Protein AF-A0A8I1JI85-F1 (afdb_monomer)

Sequence (142 aa):
MDASKLKQLLATGPLLIEFQEQADDLEGYAYCGMRAHLIDVALQADDVATIKVSYKAFDEYNKSFEKATYYDENRKPVLTAREAGYYELEDEYYVSSKDDLTAYFSVLSDSVLGLWAEFIASGQENYVSWLEDQLRAARGLE

Structure (mmCIF, N/CA/C/O backbone):
data_AF-A0A8I1JI85-F1
#
_entry.id   AF-A0A8I1JI85-F1
#
loop_
_atom_site.group_PDB
_atom_site.id
_atom_site.type_symbol
_atom_site.label_atom_id
_atom_site.label_alt_id
_atom_site.label_comp_id
_atom_site.label_asym_id
_atom_site.label_entity_id
_atom_site.label_seq_id
_atom_site.pdbx_PDB_ins_code
_atom_site.Cartn_x
_atom_site.Cartn_y
_atom_site.Cartn_z
_atom_site.occupancy
_atom_site.B_iso_or_equiv
_atom_site.auth_seq_id
_atom_site.auth_comp_id
_atom_site.auth_asym_id
_atom_site.auth_atom_id
_atom_site.pdbx_PDB_model_num
ATOM 1 N N . MET A 1 1 ? 11.590 -1.868 10.173 1.00 93.38 1 MET A N 1
ATOM 2 C CA . MET A 1 1 ? 10.454 -2.684 10.664 1.00 93.38 1 MET A CA 1
ATOM 3 C C . MET A 1 1 ? 10.435 -3.952 9.845 1.00 93.38 1 MET A C 1
ATOM 5 O O . MET A 1 1 ? 10.363 -3.833 8.636 1.00 93.38 1 MET A O 1
ATOM 9 N N . ASP A 1 2 ? 10.528 -5.120 10.472 1.00 95.56 2 ASP A N 1
ATOM 10 C CA . ASP A 1 2 ? 10.507 -6.402 9.756 1.00 95.56 2 ASP A CA 1
ATOM 11 C C . ASP A 1 2 ? 9.076 -6.948 9.571 1.00 95.56 2 ASP A C 1
ATOM 13 O O . ASP A 1 2 ? 8.100 -6.380 10.084 1.00 95.56 2 ASP A O 1
ATOM 17 N N . ALA A 1 3 ? 8.944 -8.065 8.848 1.00 95.69 3 ALA A N 1
ATOM 18 C CA . ALA A 1 3 ? 7.650 -8.683 8.551 1.00 95.69 3 ALA A CA 1
ATOM 19 C C . ALA A 1 3 ? 6.930 -9.196 9.810 1.00 95.69 3 ALA A C 1
ATOM 21 O O . ALA A 1 3 ? 5.705 -9.123 9.907 1.00 95.69 3 ALA A O 1
ATOM 22 N N . SER A 1 4 ? 7.676 -9.676 10.810 1.00 95.19 4 SER A N 1
ATOM 23 C CA . SER A 1 4 ? 7.104 -10.152 12.076 1.00 95.19 4 SER A CA 1
ATOM 24 C C . SER A 1 4 ? 6.438 -9.014 12.847 1.00 95.19 4 SER A C 1
ATOM 26 O O . SER A 1 4 ? 5.291 -9.130 13.289 1.00 95.19 4 SER A O 1
ATOM 28 N N . LYS A 1 5 ? 7.121 -7.871 12.956 1.00 93.25 5 LYS A N 1
ATOM 29 C CA . LYS A 1 5 ? 6.584 -6.675 13.602 1.00 93.25 5 LYS A CA 1
ATOM 30 C C . LYS A 1 5 ? 5.403 -6.099 12.825 1.00 93.25 5 LYS A C 1
ATOM 32 O O . LYS A 1 5 ? 4.414 -5.711 13.442 1.00 93.25 5 LYS A O 1
ATOM 37 N N . LEU A 1 6 ? 5.471 -6.084 11.494 1.00 94.69 6 LEU A N 1
ATOM 38 C CA . LEU A 1 6 ? 4.359 -5.637 10.656 1.00 94.69 6 LEU A CA 1
ATOM 39 C C . LEU A 1 6 ? 3.110 -6.509 10.855 1.00 94.69 6 LEU A C 1
ATOM 41 O O . LEU A 1 6 ? 2.016 -5.981 11.048 1.00 94.69 6 LEU A O 1
ATOM 45 N N . LYS A 1 7 ? 3.279 -7.835 10.901 1.00 94.81 7 LYS A N 1
ATOM 46 C CA . LYS A 1 7 ? 2.197 -8.782 11.198 1.00 94.81 7 LYS A CA 1
ATOM 47 C C . LYS A 1 7 ? 1.551 -8.517 12.559 1.00 94.81 7 LYS A C 1
ATOM 49 O O . LYS A 1 7 ? 0.329 -8.543 12.677 1.00 94.81 7 LYS A O 1
ATOM 54 N N . GLN A 1 8 ? 2.360 -8.257 13.588 1.00 90.19 8 GLN A N 1
ATOM 55 C CA . GLN A 1 8 ? 1.850 -7.923 14.922 1.00 90.19 8 GLN A CA 1
ATOM 56 C C . GLN A 1 8 ? 1.042 -6.626 14.914 1.00 90.19 8 GLN A C 1
ATOM 58 O O . GLN A 1 8 ? -0.009 -6.576 15.544 1.00 90.19 8 GLN A O 1
ATOM 63 N N . LEU A 1 9 ? 1.498 -5.601 14.187 1.00 89.12 9 LEU A N 1
ATOM 64 C CA . LEU A 1 9 ? 0.752 -4.351 14.041 1.00 89.12 9 LEU A CA 1
ATOM 65 C C . LEU A 1 9 ? -0.582 -4.576 13.322 1.00 89.12 9 LEU A C 1
ATOM 67 O O . LEU A 1 9 ? -1.604 -4.092 13.798 1.00 89.12 9 LEU A O 1
ATOM 71 N N . LEU A 1 10 ? -0.602 -5.362 12.242 1.00 91.56 10 LEU A N 1
ATOM 72 C CA . LEU A 1 10 ? -1.831 -5.669 11.504 1.00 91.56 10 LEU A CA 1
ATOM 73 C C . LEU A 1 10 ? -2.870 -6.387 12.379 1.00 91.56 10 LEU A C 1
ATOM 75 O O . LEU A 1 10 ? -4.067 -6.146 12.264 1.00 91.56 10 LEU A O 1
ATOM 79 N N . ALA A 1 11 ? -2.421 -7.226 13.316 1.00 86.88 11 ALA A N 1
ATOM 80 C CA . ALA A 1 11 ? -3.310 -7.886 14.269 1.00 86.88 11 ALA A CA 1
ATOM 81 C C . ALA A 1 11 ? -3.984 -6.914 15.262 1.00 86.88 11 ALA A C 1
ATOM 83 O O . ALA A 1 11 ? -4.965 -7.289 15.904 1.00 86.88 11 ALA A O 1
ATOM 84 N N . THR A 1 12 ? -3.479 -5.681 15.405 1.00 83.38 12 THR A N 1
ATOM 85 C CA . THR A 1 12 ? -4.093 -4.652 16.265 1.00 83.38 12 THR A CA 1
ATOM 86 C C . THR A 1 12 ? -5.213 -3.877 15.575 1.00 83.38 12 THR A C 1
ATOM 88 O O . THR A 1 12 ? -6.034 -3.264 16.257 1.00 83.38 12 THR A O 1
ATOM 91 N N . GLY A 1 13 ? -5.285 -3.929 14.242 1.00 83.19 13 GLY A N 1
ATOM 92 C CA . GLY A 1 13 ? -6.314 -3.252 13.468 1.00 83.19 13 GLY A CA 1
ATOM 93 C C . GLY A 1 13 ? -5.914 -3.004 12.012 1.00 83.19 13 GLY A C 1
ATOM 94 O O . GLY A 1 13 ? -4.818 -3.373 11.589 1.00 83.19 13 GLY A O 1
ATOM 95 N N . PRO A 1 14 ? -6.804 -2.366 11.232 1.00 86.69 14 PRO A N 1
ATOM 96 C CA . PRO A 1 14 ? -6.531 -2.019 9.844 1.00 86.69 14 PRO A CA 1
ATOM 97 C C . PRO A 1 14 ? -5.283 -1.144 9.725 1.00 86.69 14 PRO A C 1
ATOM 99 O O . PRO A 1 14 ? -5.167 -0.134 10.419 1.00 86.69 14 PRO A O 1
ATOM 102 N N . LEU A 1 15 ? -4.384 -1.500 8.808 1.00 91.94 15 LEU A N 1
ATOM 103 C CA . LEU A 1 15 ? -3.204 -0.701 8.500 1.00 91.94 15 LEU A CA 1
ATOM 104 C C . LEU A 1 15 ? -3.294 -0.125 7.094 1.00 91.94 15 LEU A C 1
ATOM 106 O O . LEU A 1 1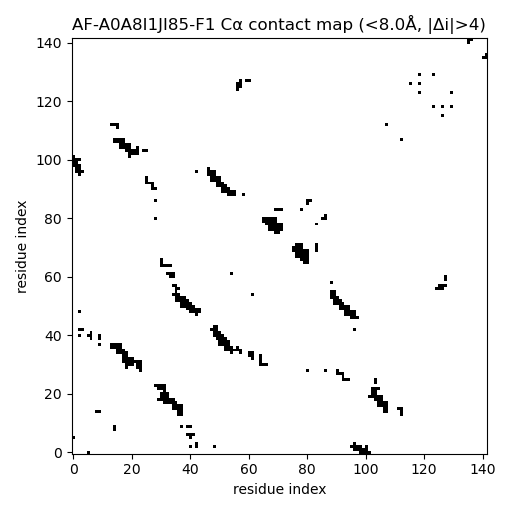5 ? -3.634 -0.816 6.129 1.00 91.94 15 LEU A O 1
ATOM 110 N N . LEU A 1 16 ? -2.960 1.156 7.003 1.00 94.75 16 LEU A N 1
ATOM 111 C CA . LEU A 1 16 ? -2.764 1.868 5.754 1.00 94.75 16 LEU A CA 1
ATOM 112 C C . LEU A 1 16 ? -1.271 2.112 5.589 1.00 94.75 16 LEU A C 1
ATOM 114 O O . LEU A 1 16 ? -0.603 2.541 6.535 1.00 94.75 16 LEU A O 1
ATOM 118 N N . ILE A 1 17 ? -0.764 1.846 4.393 1.00 96.69 17 ILE A N 1
ATOM 119 C CA . ILE A 1 17 ? 0.641 2.038 4.057 1.00 96.69 17 ILE A CA 1
ATOM 120 C C . ILE A 1 17 ? 0.793 3.000 2.881 1.00 96.69 17 ILE A C 1
ATOM 122 O O . ILE A 1 17 ? -0.083 3.087 2.019 1.00 96.69 17 ILE A O 1
ATOM 126 N N . GLU A 1 18 ? 1.919 3.705 2.850 1.00 97.31 18 GLU A N 1
ATOM 127 C CA . GLU A 1 18 ? 2.372 4.496 1.708 1.00 97.31 18 GLU A CA 1
ATOM 128 C C . GLU A 1 18 ? 3.724 3.970 1.230 1.00 97.31 18 GLU A C 1
ATOM 130 O O . GLU A 1 18 ? 4.687 3.892 2.001 1.00 97.31 18 GLU A O 1
ATOM 135 N N . PHE A 1 19 ? 3.785 3.602 -0.045 1.00 97.69 19 PHE A N 1
ATOM 136 C CA . PHE A 1 19 ? 4.982 3.084 -0.690 1.00 97.69 19 PHE A CA 1
ATOM 137 C C . PHE A 1 19 ? 6.063 4.164 -0.769 1.00 97.69 19 PHE A C 1
ATOM 139 O O . PHE A 1 19 ? 5.790 5.319 -1.094 1.00 97.69 19 PHE A O 1
ATOM 146 N N . GLN A 1 20 ? 7.290 3.786 -0.433 1.00 97.06 20 GLN A N 1
ATOM 147 C CA . GLN A 1 20 ? 8.457 4.663 -0.373 1.00 97.06 20 GLN A CA 1
ATOM 148 C C . GLN A 1 20 ? 9.311 4.522 -1.640 1.00 97.06 20 GLN A C 1
ATOM 150 O O . GLN A 1 20 ? 8.927 3.851 -2.597 1.00 97.06 20 GLN A O 1
ATOM 155 N N . GLU A 1 21 ? 10.466 5.188 -1.659 1.00 94.38 21 GLU A N 1
ATOM 156 C CA . GLU A 1 21 ? 11.325 5.281 -2.842 1.00 94.38 21 GLU A CA 1
ATOM 157 C C . GLU A 1 21 ? 11.761 3.923 -3.398 1.00 94.38 21 GLU A C 1
ATOM 159 O O . GLU A 1 21 ? 11.819 3.808 -4.614 1.00 94.38 21 GLU A O 1
ATOM 164 N N . GLN A 1 22 ? 12.004 2.914 -2.550 1.00 94.62 22 GLN A N 1
ATOM 165 C CA . GLN A 1 22 ? 12.446 1.577 -2.985 1.00 94.62 22 GLN A CA 1
ATOM 166 C C . GLN A 1 22 ? 11.286 0.622 -3.299 1.00 94.62 22 GLN A C 1
ATOM 168 O O . GLN A 1 22 ? 11.490 -0.578 -3.438 1.00 94.62 22 GLN A O 1
ATOM 173 N N . ALA A 1 23 ? 10.042 1.102 -3.361 1.00 93.19 23 ALA A N 1
ATOM 174 C CA . ALA A 1 23 ? 8.892 0.235 -3.625 1.00 93.19 23 ALA A CA 1
ATOM 175 C C . ALA A 1 23 ? 8.957 -0.476 -4.988 1.00 93.19 23 ALA A C 1
ATOM 177 O O . ALA A 1 23 ? 8.357 -1.534 -5.146 1.00 93.19 23 ALA A O 1
ATOM 178 N N . ASP A 1 24 ? 9.693 0.078 -5.951 1.00 88.44 24 ASP A N 1
ATOM 179 C CA . ASP A 1 24 ? 9.937 -0.536 -7.255 1.00 88.44 24 ASP A CA 1
ATOM 180 C C . ASP A 1 24 ? 10.846 -1.776 -7.192 1.00 88.44 24 ASP A C 1
ATOM 182 O O . ASP A 1 24 ? 10.767 -2.622 -8.083 1.00 88.44 24 ASP A O 1
ATOM 186 N N . ASP A 1 25 ? 11.624 -1.944 -6.118 1.00 91.25 25 ASP A N 1
ATOM 187 C CA . ASP A 1 25 ? 12.425 -3.151 -5.871 1.00 91.25 25 ASP A CA 1
ATOM 188 C C . ASP A 1 25 ? 11.569 -4.356 -5.435 1.00 91.25 25 ASP A C 1
ATOM 190 O O . ASP A 1 25 ? 12.057 -5.484 -5.421 1.00 91.25 25 ASP A O 1
ATOM 194 N N . LEU A 1 26 ? 10.288 -4.152 -5.094 1.00 89.81 26 LEU A N 1
ATOM 195 C CA . LEU A 1 26 ? 9.371 -5.229 -4.697 1.00 89.81 26 LEU A CA 1
ATOM 196 C C . LEU A 1 26 ? 8.855 -6.075 -5.879 1.00 89.81 26 LEU A C 1
ATOM 198 O O . LEU A 1 26 ? 8.010 -6.944 -5.676 1.00 89.81 26 LEU A O 1
ATOM 202 N N . GLU A 1 27 ? 9.340 -5.823 -7.101 1.00 86.81 27 GLU A N 1
ATOM 203 C CA . GLU A 1 27 ? 8.972 -6.543 -8.331 1.00 86.81 27 GLU A CA 1
ATOM 204 C C . GLU A 1 27 ? 7.448 -6.629 -8.588 1.00 86.81 27 GLU A C 1
ATOM 206 O O . GLU A 1 27 ? 6.957 -7.616 -9.135 1.00 86.81 27 GLU A O 1
ATOM 211 N N . GLY A 1 28 ? 6.681 -5.587 -8.241 1.00 88.06 28 GLY A N 1
ATOM 212 C CA . GLY A 1 28 ? 5.235 -5.529 -8.506 1.00 88.06 28 GLY A CA 1
ATOM 213 C C . GLY A 1 28 ? 4.731 -4.152 -8.940 1.00 88.06 28 GLY A C 1
ATOM 214 O O . GLY A 1 28 ? 5.479 -3.346 -9.495 1.00 88.06 28 GLY A O 1
ATOM 215 N N . TYR A 1 29 ? 3.435 -3.890 -8.746 1.00 91.94 29 TYR A N 1
ATOM 216 C CA . TYR A 1 29 ? 2.780 -2.684 -9.277 1.00 91.94 29 TYR A CA 1
ATOM 217 C C . TYR A 1 29 ? 3.118 -1.395 -8.507 1.00 91.94 29 TYR A C 1
ATOM 219 O O . TYR A 1 29 ? 3.014 -0.295 -9.055 1.00 91.94 29 TYR A O 1
ATOM 227 N N . ALA A 1 30 ? 3.500 -1.509 -7.236 1.00 94.56 30 ALA A N 1
ATOM 228 C CA . ALA A 1 30 ? 3.689 -0.363 -6.363 1.00 94.56 30 ALA A CA 1
ATOM 229 C C . ALA A 1 30 ? 4.760 0.627 -6.852 1.00 94.56 30 ALA A C 1
ATOM 231 O O . ALA A 1 30 ? 5.897 0.269 -7.150 1.00 94.56 30 ALA A O 1
ATOM 232 N N . TYR A 1 31 ? 4.415 1.916 -6.818 1.00 95.56 31 TYR A N 1
ATOM 233 C CA . TYR A 1 31 ? 5.350 3.022 -7.010 1.00 95.56 31 TYR A CA 1
ATOM 234 C C . TYR A 1 31 ? 5.357 3.952 -5.793 1.00 95.56 31 TYR A C 1
ATOM 236 O O . TYR A 1 31 ? 4.360 4.077 -5.081 1.00 95.56 31 TYR A O 1
ATOM 244 N N . CYS A 1 32 ? 6.481 4.643 -5.576 1.00 96.38 32 CYS A N 1
ATOM 245 C CA . CYS A 1 32 ? 6.630 5.638 -4.512 1.00 96.38 32 CYS A CA 1
ATOM 246 C C . CYS A 1 32 ? 5.457 6.636 -4.487 1.00 96.38 32 CYS A C 1
ATOM 248 O O . CYS A 1 32 ? 5.113 7.231 -5.510 1.00 96.38 32 CYS A O 1
ATOM 250 N N . GLY A 1 33 ? 4.875 6.838 -3.304 1.00 96.62 33 GLY A N 1
ATOM 251 C CA . GLY A 1 33 ? 3.717 7.699 -3.062 1.00 96.62 33 GLY A CA 1
ATOM 252 C C . GLY A 1 33 ? 2.360 7.007 -3.212 1.00 96.62 33 GLY A C 1
ATOM 253 O O . GLY A 1 33 ? 1.361 7.542 -2.733 1.00 96.62 33 GLY A O 1
ATOM 254 N N . MET A 1 34 ? 2.298 5.808 -3.806 1.00 97.12 34 MET A N 1
ATOM 255 C CA . MET A 1 34 ? 1.060 5.029 -3.830 1.00 97.12 34 MET A CA 1
ATOM 256 C C . MET A 1 34 ? 0.652 4.590 -2.427 1.00 97.12 34 MET A C 1
ATOM 258 O O . MET A 1 34 ? 1.485 4.383 -1.542 1.00 97.12 34 MET A O 1
ATOM 262 N N . ARG A 1 35 ? -0.651 4.393 -2.236 1.00 97.06 35 ARG A N 1
ATOM 263 C CA . ARG A 1 35 ? -1.240 3.961 -0.968 1.00 97.06 35 ARG A CA 1
ATOM 264 C C . ARG A 1 35 ? -2.022 2.678 -1.122 1.00 97.06 35 ARG A C 1
ATOM 266 O O . ARG A 1 35 ? -2.680 2.456 -2.138 1.00 97.06 35 ARG A O 1
ATOM 273 N N . ALA A 1 36 ? -1.980 1.856 -0.086 1.00 97.00 36 ALA A N 1
ATOM 274 C CA . ALA A 1 36 ? -2.736 0.620 -0.036 1.00 97.00 36 ALA A CA 1
ATOM 275 C C . ALA A 1 36 ? -3.146 0.275 1.392 1.00 97.00 36 ALA A C 1
ATOM 277 O O . ALA A 1 36 ? -2.564 0.746 2.373 1.00 97.00 36 ALA A O 1
ATOM 278 N N . HIS A 1 37 ? -4.140 -0.598 1.498 1.00 95.12 37 HIS A N 1
ATOM 279 C CA . HIS A 1 37 ? -4.385 -1.333 2.727 1.00 95.12 37 HIS A CA 1
ATOM 280 C C . HIS A 1 37 ? -3.492 -2.548 2.781 1.00 95.12 37 HIS A C 1
ATOM 282 O O . HIS A 1 37 ? -3.398 -3.291 1.807 1.00 95.12 37 HIS A O 1
ATOM 288 N N . LEU A 1 38 ? -2.916 -2.790 3.947 1.00 96.38 38 LEU A N 1
ATOM 289 C CA . LEU A 1 38 ? -2.314 -4.076 4.228 1.00 96.38 38 LEU A CA 1
ATOM 290 C C . LEU A 1 38 ? -3.427 -5.080 4.566 1.00 96.38 38 LEU A C 1
ATOM 292 O O . LEU A 1 38 ? -4.195 -4.853 5.502 1.00 96.38 38 LEU A O 1
ATOM 296 N N . ILE A 1 39 ? -3.527 -6.159 3.788 1.00 96.75 39 ILE A N 1
ATOM 297 C CA . ILE A 1 39 ? -4.543 -7.210 3.948 1.00 96.75 39 ILE A CA 1
ATOM 298 C C . ILE A 1 39 ? -4.011 -8.344 4.820 1.00 96.75 39 ILE A C 1
ATOM 300 O O . ILE A 1 39 ? -4.701 -8.788 5.735 1.00 96.75 39 ILE A O 1
ATOM 304 N N . ASP A 1 40 ? -2.805 -8.829 4.522 1.00 97.94 40 ASP A N 1
ATOM 305 C CA . ASP A 1 40 ? -2.203 -9.967 5.214 1.00 97.94 40 ASP A CA 1
ATOM 306 C C . ASP A 1 40 ? -0.675 -9.869 5.242 1.00 97.94 40 ASP A C 1
ATOM 308 O O . ASP A 1 40 ? -0.050 -9.274 4.362 1.00 97.94 40 ASP A O 1
ATOM 312 N N . VAL A 1 41 ? -0.091 -10.488 6.268 1.00 97.56 41 VAL A N 1
ATOM 313 C CA . VAL A 1 41 ? 1.343 -10.756 6.362 1.00 97.56 41 VAL A CA 1
ATOM 314 C C . VAL A 1 41 ? 1.539 -12.203 6.803 1.00 97.56 41 VAL A C 1
ATOM 316 O O . VAL A 1 41 ? 1.321 -12.563 7.973 1.00 97.56 41 VAL A O 1
ATOM 319 N N . ALA A 1 42 ? 2.004 -13.050 5.889 1.00 97.69 42 ALA A N 1
ATOM 320 C CA . ALA A 1 42 ? 2.311 -14.442 6.184 1.00 97.69 42 ALA A CA 1
ATOM 321 C C . ALA A 1 42 ? 3.825 -14.642 6.295 1.00 97.69 42 ALA A C 1
ATOM 323 O O . ALA A 1 42 ? 4.587 -14.288 5.405 1.00 97.69 42 ALA A O 1
ATOM 324 N N . LEU A 1 43 ? 4.260 -15.228 7.413 1.00 97.19 43 LEU A N 1
ATOM 325 C CA . LEU A 1 43 ? 5.639 -15.681 7.583 1.00 97.19 43 LEU A CA 1
ATOM 326 C C . LEU A 1 43 ? 5.706 -17.118 7.076 1.00 97.19 43 LEU A C 1
ATOM 328 O O . LEU A 1 43 ? 4.910 -17.954 7.513 1.00 97.19 43 LEU A O 1
ATOM 332 N N . GLN A 1 44 ? 6.627 -17.387 6.163 1.00 94.94 44 GLN A N 1
ATOM 333 C CA . GLN A 1 44 ? 6.834 -18.698 5.562 1.00 94.94 44 GLN A CA 1
ATOM 334 C C . GLN A 1 44 ? 8.128 -19.332 6.093 1.00 94.94 44 GLN A C 1
ATOM 336 O O . GLN A 1 44 ? 8.823 -18.766 6.940 1.00 94.94 44 GLN A O 1
ATOM 341 N N . ALA A 1 45 ? 8.426 -20.552 5.641 1.00 90.38 45 ALA A N 1
ATOM 342 C CA . ALA A 1 45 ? 9.720 -21.174 5.907 1.00 90.38 45 ALA A CA 1
ATOM 343 C C . ALA A 1 45 ? 10.855 -20.414 5.188 1.00 90.38 45 ALA A C 1
ATOM 345 O O . ALA A 1 45 ? 10.603 -19.575 4.325 1.00 90.38 45 ALA A O 1
ATOM 346 N N . ASP A 1 46 ? 12.101 -20.721 5.552 1.00 92.44 46 ASP A N 1
ATOM 347 C CA . ASP A 1 46 ? 13.306 -20.242 4.856 1.00 92.44 46 ASP A CA 1
ATOM 348 C C . ASP A 1 46 ? 13.462 -18.712 4.795 1.00 92.44 46 ASP A C 1
ATOM 350 O O . ASP A 1 46 ? 13.937 -18.156 3.811 1.00 92.44 46 ASP A O 1
ATOM 354 N N . ASP A 1 47 ? 13.089 -18.028 5.880 1.00 93.81 47 ASP A N 1
ATOM 355 C CA . ASP A 1 47 ? 13.188 -16.573 6.027 1.00 93.81 47 ASP A CA 1
ATOM 356 C C . ASP A 1 47 ? 12.376 -15.767 4.993 1.00 93.81 47 ASP A C 1
ATOM 358 O O . ASP A 1 47 ? 12.646 -14.582 4.825 1.00 93.81 47 ASP A O 1
ATOM 362 N N . VAL A 1 48 ? 11.348 -16.338 4.358 1.00 95.94 48 VAL A N 1
ATOM 363 C CA . VAL A 1 48 ? 10.456 -15.625 3.421 1.00 95.94 48 VAL A CA 1
ATOM 364 C C . VAL A 1 48 ? 9.201 -15.107 4.130 1.00 95.94 48 VAL A C 1
ATOM 366 O O . VAL A 1 48 ? 8.650 -15.759 5.020 1.00 95.94 48 VAL A O 1
ATOM 369 N N . ALA A 1 49 ? 8.714 -13.936 3.727 1.00 97.19 49 ALA A N 1
ATOM 370 C CA . ALA A 1 49 ? 7.401 -13.425 4.097 1.00 97.19 49 ALA A CA 1
ATOM 371 C C . ALA A 1 49 ? 6.625 -12.958 2.860 1.00 97.19 49 ALA A C 1
ATOM 373 O O . ALA A 1 49 ? 7.216 -12.417 1.926 1.00 97.19 49 ALA A O 1
ATOM 374 N N . THR A 1 50 ? 5.304 -13.138 2.878 1.00 97.38 50 THR A N 1
ATOM 375 C CA . THR A 1 50 ? 4.398 -12.535 1.895 1.00 97.38 50 THR A CA 1
ATOM 376 C C . THR A 1 50 ? 3.602 -11.400 2.511 1.00 97.38 50 THR A C 1
ATOM 378 O O . THR A 1 50 ? 3.127 -11.496 3.646 1.00 97.38 50 THR A O 1
ATOM 381 N N . ILE A 1 51 ? 3.474 -10.314 1.756 1.00 97.56 51 ILE A N 1
ATOM 382 C CA . ILE A 1 51 ? 2.774 -9.091 2.139 1.00 97.56 51 ILE A CA 1
ATOM 383 C C . ILE A 1 51 ? 1.697 -8.852 1.094 1.00 97.56 51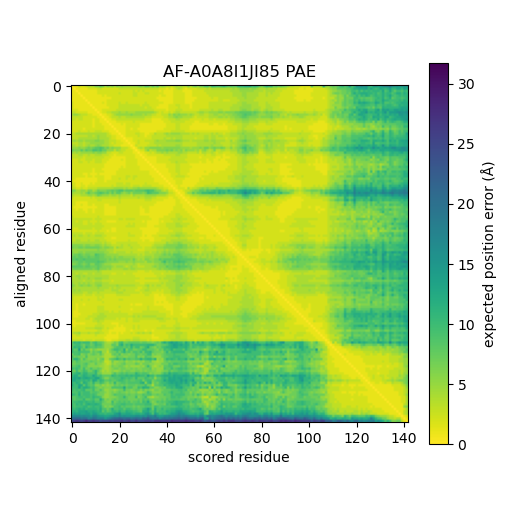 ILE A C 1
ATOM 385 O O . ILE A 1 51 ? 2.004 -8.503 -0.044 1.00 97.56 51 ILE A O 1
ATOM 389 N N . LYS A 1 52 ? 0.436 -9.027 1.482 1.00 98.06 52 LYS A N 1
ATOM 390 C CA . LYS A 1 52 ? -0.696 -8.828 0.582 1.00 98.06 52 LYS A CA 1
ATOM 391 C C . LYS A 1 52 ? -1.328 -7.463 0.810 1.00 98.06 52 LYS A C 1
ATOM 393 O O . LYS A 1 52 ? -1.627 -7.110 1.954 1.00 98.06 52 LYS A O 1
ATOM 398 N N . VAL A 1 53 ? -1.577 -6.717 -0.262 1.00 98.06 53 VAL A N 1
ATOM 399 C CA . VAL A 1 53 ? -2.127 -5.355 -0.200 1.00 98.06 53 VAL A CA 1
ATOM 400 C C . VAL A 1 53 ? -3.365 -5.177 -1.080 1.00 98.06 53 VAL A C 1
ATOM 402 O O . VAL A 1 53 ? -3.559 -5.917 -2.039 1.00 98.06 53 VAL A O 1
ATOM 405 N N . SER A 1 54 ? -4.207 -4.185 -0.762 1.00 97.06 54 SER A N 1
ATOM 406 C CA . SER A 1 54 ? -5.338 -3.753 -1.599 1.00 97.06 54 SER A CA 1
ATOM 407 C C . SER A 1 54 ? -5.243 -2.272 -1.941 1.00 97.06 54 SER A C 1
ATOM 409 O O . SER A 1 54 ? -5.190 -1.419 -1.050 1.00 97.06 54 SER A O 1
ATOM 411 N N . TYR A 1 55 ? -5.336 -1.959 -3.229 1.00 96.94 55 TYR A N 1
ATOM 412 C CA . TYR A 1 55 ? -5.396 -0.595 -3.753 1.00 96.94 55 TYR A CA 1
ATOM 413 C C . TYR A 1 55 ? -6.812 -0.045 -3.853 1.00 96.94 55 TYR A C 1
ATOM 415 O O . TYR A 1 55 ? -6.975 1.130 -4.156 1.00 96.94 55 TYR A O 1
ATOM 423 N N . LYS A 1 56 ? -7.846 -0.857 -3.601 1.00 95.19 56 LYS A N 1
ATOM 424 C CA . LYS A 1 56 ? -9.240 -0.529 -3.938 1.00 95.19 56 LYS A CA 1
ATOM 425 C C . LYS A 1 56 ? -9.711 0.833 -3.418 1.00 95.19 56 LYS A C 1
ATOM 427 O O . LYS A 1 56 ? -10.339 1.579 -4.159 1.00 95.19 56 LYS A O 1
ATOM 432 N N . ALA A 1 57 ? -9.392 1.172 -2.170 1.00 91.00 57 ALA A N 1
ATOM 433 C CA . ALA A 1 57 ? -9.779 2.452 -1.571 1.00 91.00 57 ALA A CA 1
ATOM 434 C C . ALA A 1 57 ? -9.030 3.661 -2.161 1.00 91.00 57 ALA A C 1
ATOM 436 O O . ALA A 1 57 ? -9.515 4.789 -2.092 1.00 91.00 57 ALA A O 1
ATOM 437 N N . PHE A 1 58 ? -7.855 3.417 -2.742 1.00 94.69 58 PHE A N 1
ATOM 438 C CA . PHE A 1 58 ? -6.926 4.421 -3.248 1.00 94.69 58 PHE A CA 1
ATOM 439 C C . PHE A 1 58 ? -6.750 4.348 -4.767 1.00 94.69 58 PHE A C 1
ATOM 441 O O . PHE A 1 58 ? -5.840 4.988 -5.275 1.00 94.69 58 PHE A O 1
ATOM 448 N N . ASP A 1 59 ? -7.589 3.608 -5.501 1.00 95.19 59 ASP A N 1
ATOM 449 C CA . ASP A 1 59 ? -7.388 3.379 -6.940 1.00 95.19 59 ASP A CA 1
ATOM 450 C C . ASP A 1 59 ? -7.290 4.706 -7.707 1.00 95.19 59 ASP A C 1
ATOM 452 O O . ASP A 1 59 ? -6.290 4.977 -8.367 1.00 95.19 59 ASP A O 1
ATOM 456 N N . GLU A 1 60 ? -8.264 5.600 -7.515 1.00 94.06 60 GLU A N 1
ATOM 457 C CA . GLU A 1 60 ? -8.247 6.933 -8.134 1.00 94.06 60 GLU A CA 1
ATOM 458 C C . GLU A 1 60 ? -7.053 7.787 -7.689 1.00 94.06 60 GLU A C 1
ATOM 460 O O . GLU A 1 60 ? -6.454 8.481 -8.507 1.00 94.06 60 GLU A O 1
ATOM 465 N N . TYR A 1 61 ? -6.676 7.716 -6.409 1.00 94.81 61 TYR A N 1
ATOM 466 C CA . TYR A 1 61 ? -5.517 8.440 -5.881 1.00 94.81 61 TYR A CA 1
ATOM 467 C C . TYR A 1 61 ? -4.205 7.939 -6.504 1.00 94.81 61 TYR A C 1
ATOM 469 O O . TYR A 1 61 ? -3.335 8.731 -6.856 1.00 94.81 61 TYR A O 1
ATOM 477 N N . ASN A 1 62 ? -4.071 6.626 -6.679 1.00 96.56 62 ASN A N 1
ATOM 478 C CA . ASN A 1 62 ? -2.847 5.989 -7.148 1.00 96.56 62 ASN A CA 1
ATOM 479 C C . ASN A 1 62 ? -2.589 6.217 -8.642 1.00 96.56 62 ASN A C 1
ATOM 481 O O . ASN A 1 62 ? -1.430 6.181 -9.053 1.00 96.56 62 ASN A O 1
ATOM 485 N N . LYS A 1 63 ? -3.618 6.518 -9.448 1.00 95.38 63 LYS A N 1
ATOM 486 C CA . LYS A 1 63 ? -3.466 6.773 -10.894 1.00 95.38 63 LYS A CA 1
ATOM 487 C C . LYS A 1 63 ? -2.427 7.847 -11.213 1.00 95.38 63 LYS A C 1
ATOM 489 O O . LYS A 1 63 ? -1.705 7.716 -12.194 1.00 95.38 63 LYS A O 1
ATOM 494 N N . SER A 1 64 ? -2.304 8.892 -10.389 1.00 95.81 64 SER A N 1
ATOM 495 C CA . SER A 1 64 ? -1.318 9.961 -10.626 1.00 95.81 64 SER A CA 1
ATOM 496 C C . SER A 1 64 ? 0.137 9.540 -10.398 1.00 95.81 64 SER A C 1
ATOM 498 O O . SER A 1 64 ? 1.041 10.291 -10.755 1.00 95.81 64 SER A O 1
ATOM 500 N N . PHE A 1 65 ? 0.367 8.375 -9.788 1.00 96.38 65 PHE A N 1
ATOM 501 C CA . PHE A 1 65 ? 1.694 7.819 -9.516 1.00 96.38 65 PHE A CA 1
ATOM 502 C C . PHE A 1 65 ? 2.082 6.708 -10.501 1.00 96.38 65 PHE A C 1
ATOM 504 O O . PHE A 1 65 ? 3.213 6.224 -10.456 1.00 96.38 65 PHE A O 1
ATOM 511 N N . GLU A 1 66 ? 1.163 6.287 -11.379 1.00 94.94 66 GLU A N 1
ATOM 512 C CA . GLU A 1 66 ? 1.432 5.263 -12.387 1.00 94.94 66 GLU A CA 1
ATOM 513 C C . GLU A 1 66 ? 2.576 5.699 -13.318 1.00 94.94 66 GLU A C 1
ATOM 515 O O . GLU A 1 66 ? 2.630 6.837 -13.794 1.00 94.94 66 GLU A O 1
ATOM 520 N N . LYS A 1 67 ? 3.501 4.774 -13.597 1.00 93.88 67 LYS A N 1
ATOM 521 C CA . LYS A 1 67 ? 4.606 4.984 -14.538 1.00 93.88 67 LYS A CA 1
ATOM 522 C C . LYS A 1 67 ? 4.387 4.176 -15.814 1.00 93.88 67 LYS A C 1
ATOM 524 O O . LYS A 1 67 ? 3.924 3.038 -15.778 1.00 93.88 67 LYS A O 1
ATOM 529 N N . ALA A 1 68 ? 4.780 4.761 -16.942 1.00 94.25 68 ALA A N 1
ATOM 530 C CA . ALA A 1 68 ? 4.782 4.095 -18.237 1.00 94.25 68 ALA A CA 1
ATOM 531 C C . ALA A 1 68 ? 6.020 3.192 -18.374 1.00 94.25 68 ALA A C 1
ATOM 533 O O . ALA A 1 68 ? 7.094 3.641 -18.774 1.00 94.25 68 ALA A O 1
ATOM 534 N N . THR A 1 69 ? 5.884 1.927 -17.985 1.00 92.62 69 THR A N 1
ATOM 535 C CA . THR A 1 69 ? 6.968 0.926 -17.989 1.00 92.62 69 THR A CA 1
ATOM 536 C C . THR A 1 69 ? 6.669 -0.266 -18.900 1.00 92.62 69 THR A C 1
ATOM 538 O O . THR A 1 69 ? 7.579 -1.028 -19.226 1.00 92.62 69 THR A O 1
ATOM 541 N N . TYR A 1 70 ? 5.428 -0.396 -19.377 1.00 92.25 70 TYR A N 1
ATOM 542 C CA . TYR A 1 70 ? 4.985 -1.474 -20.254 1.00 92.25 70 TYR A CA 1
ATOM 543 C C . TYR A 1 70 ? 5.106 -1.089 -21.728 1.00 92.25 70 TYR A C 1
ATOM 545 O O . TYR A 1 70 ? 4.982 0.076 -22.118 1.00 92.25 70 TYR A O 1
ATOM 553 N N . TYR A 1 71 ? 5.368 -2.099 -22.554 1.00 95.31 71 TYR A N 1
ATOM 554 C CA . TYR A 1 71 ? 5.703 -1.928 -23.961 1.00 95.31 71 TYR A CA 1
ATOM 555 C C . TYR A 1 71 ? 4.463 -1.936 -24.861 1.00 95.31 71 TYR A C 1
ATOM 557 O O . TYR A 1 71 ? 3.621 -2.822 -24.747 1.00 95.31 71 TYR A O 1
ATOM 565 N N . ASP A 1 72 ? 4.392 -0.989 -25.797 1.00 95.06 72 ASP A N 1
ATOM 566 C CA . ASP A 1 72 ? 3.422 -1.015 -26.896 1.00 95.06 72 ASP A CA 1
ATOM 567 C C . ASP A 1 72 ? 3.791 -2.057 -27.975 1.00 95.06 72 ASP A C 1
ATOM 569 O O . ASP A 1 72 ? 4.830 -2.725 -27.921 1.00 95.06 72 ASP A O 1
ATOM 573 N N . GLU A 1 73 ? 2.966 -2.157 -29.019 1.00 94.75 73 GLU A N 1
ATOM 574 C CA . GLU A 1 73 ? 3.203 -3.040 -30.174 1.00 94.75 73 GLU A CA 1
ATOM 575 C C . GLU A 1 73 ? 4.541 -2.762 -30.893 1.00 94.75 73 GLU A C 1
ATOM 577 O O . GLU A 1 73 ? 5.103 -3.645 -31.544 1.00 94.75 73 GLU A O 1
ATOM 582 N N . ASN A 1 74 ? 5.092 -1.551 -30.743 1.00 95.75 74 ASN A N 1
ATOM 583 C CA . ASN A 1 74 ? 6.370 -1.128 -31.316 1.00 95.75 74 ASN A CA 1
ATOM 584 C C . ASN A 1 74 ? 7.557 -1.327 -30.361 1.00 95.75 74 ASN A C 1
ATOM 586 O O . ASN A 1 74 ? 8.664 -0.871 -30.666 1.00 95.75 74 ASN A O 1
ATOM 590 N N . ARG A 1 75 ? 7.355 -1.996 -29.218 1.00 93.56 75 ARG A N 1
ATOM 591 C CA . ARG A 1 75 ? 8.355 -2.186 -28.155 1.00 93.56 75 ARG A CA 1
ATOM 592 C C . ARG A 1 75 ? 8.871 -0.875 -27.560 1.00 93.56 75 ARG A C 1
ATOM 594 O O . ARG A 1 75 ? 10.042 -0.779 -27.187 1.00 93.56 75 ARG A O 1
ATOM 601 N N . LYS A 1 76 ? 8.007 0.127 -27.421 1.00 95.50 76 LYS A N 1
ATOM 602 C CA . LYS A 1 76 ? 8.298 1.354 -26.671 1.00 95.50 76 LYS A CA 1
ATOM 603 C C . LYS A 1 76 ? 7.629 1.297 -25.294 1.00 95.50 76 LYS A C 1
ATOM 605 O O . LYS A 1 76 ? 6.438 1.007 -25.253 1.00 95.50 76 LYS A O 1
ATOM 610 N N . PRO A 1 77 ? 8.345 1.579 -24.189 1.00 94.81 77 PRO A N 1
ATOM 611 C CA . PRO A 1 77 ? 7.771 1.582 -22.845 1.00 94.81 77 PRO A CA 1
ATOM 612 C C . PRO A 1 77 ? 6.939 2.856 -22.643 1.00 94.81 77 PRO A C 1
ATOM 614 O O . PRO A 1 77 ? 7.444 3.875 -22.180 1.00 94.81 77 PRO A O 1
ATOM 617 N N . VAL A 1 78 ? 5.693 2.834 -23.111 1.00 95.88 78 VAL A N 1
ATOM 618 C CA . VAL A 1 78 ? 4.791 4.001 -23.118 1.00 95.88 78 VAL A CA 1
ATOM 619 C C . VAL A 1 78 ? 3.452 3.724 -22.447 1.00 95.88 78 VAL A C 1
ATOM 621 O O . VAL A 1 78 ? 2.663 4.650 -22.318 1.00 95.88 78 VAL A O 1
ATOM 624 N N . LEU A 1 79 ? 3.209 2.484 -22.020 1.00 95.62 79 LEU A N 1
ATOM 625 C CA . LEU A 1 79 ? 1.960 2.071 -21.395 1.00 95.62 79 LEU A CA 1
ATOM 626 C C . LEU A 1 79 ? 2.131 1.944 -19.880 1.00 95.62 79 LEU A C 1
ATOM 628 O O . LEU A 1 79 ? 3.164 1.460 -19.403 1.00 95.62 79 LEU A O 1
ATOM 632 N N . THR A 1 80 ? 1.112 2.333 -19.117 1.00 95.44 80 THR A N 1
ATOM 633 C CA . THR A 1 80 ? 1.003 1.948 -17.701 1.00 95.44 80 THR A CA 1
ATOM 634 C C . THR A 1 80 ? 0.566 0.486 -17.566 1.00 95.44 80 THR A C 1
ATOM 636 O O . THR A 1 80 ? 0.105 -0.134 -18.529 1.00 95.44 80 THR A O 1
ATOM 639 N N . ALA A 1 81 ? 0.669 -0.085 -16.359 1.00 94.00 81 ALA A N 1
ATOM 640 C CA . ALA A 1 81 ? 0.169 -1.439 -16.086 1.00 94.00 81 ALA A CA 1
ATOM 641 C C . ALA A 1 81 ? -1.317 -1.591 -16.455 1.00 94.00 81 ALA A C 1
ATOM 643 O O . ALA A 1 81 ? -1.735 -2.630 -16.967 1.00 94.00 81 ALA A O 1
ATOM 644 N N . ARG A 1 82 ? -2.110 -0.533 -16.242 1.00 94.56 82 ARG A N 1
ATOM 645 C CA . ARG A 1 82 ? -3.543 -0.509 -16.544 1.00 94.56 82 ARG A CA 1
ATOM 646 C C . ARG A 1 82 ? -3.811 -0.517 -18.039 1.00 94.56 82 ARG A C 1
ATOM 648 O O . ARG A 1 82 ? -4.632 -1.303 -18.502 1.00 94.56 82 ARG A O 1
ATOM 655 N N . GLU A 1 83 ? -3.100 0.315 -18.790 1.00 96.00 83 GLU A N 1
ATOM 656 C CA . GLU A 1 83 ? -3.212 0.370 -20.252 1.00 96.00 83 GLU A CA 1
ATOM 657 C C . GLU A 1 83 ? -2.755 -0.936 -20.910 1.00 96.00 83 GLU A C 1
ATOM 659 O O . GLU A 1 83 ? -3.318 -1.353 -21.920 1.00 96.00 83 GLU A O 1
ATOM 664 N N . ALA A 1 84 ? -1.774 -1.611 -20.309 1.00 94.44 84 ALA A N 1
ATOM 665 C CA . ALA A 1 84 ? -1.277 -2.902 -20.765 1.00 94.44 84 ALA A CA 1
ATOM 666 C C . ALA A 1 84 ? -2.118 -4.107 -20.283 1.00 94.44 84 ALA A C 1
ATOM 668 O O . ALA A 1 84 ? -1.843 -5.234 -20.688 1.00 94.44 84 ALA A O 1
ATOM 669 N N . GLY A 1 85 ? -3.145 -3.893 -19.449 1.00 94.38 85 GLY A N 1
ATOM 670 C CA . GLY A 1 85 ? -4.029 -4.955 -18.948 1.00 94.38 85 GLY A CA 1
ATOM 671 C C . GLY A 1 85 ? -3.428 -5.844 -17.853 1.00 94.38 85 GLY A C 1
ATOM 672 O O . GLY A 1 85 ? -3.974 -6.909 -17.582 1.00 94.38 85 GLY A O 1
ATOM 673 N N . TYR A 1 86 ? -2.332 -5.413 -17.224 1.00 92.44 86 TYR A N 1
ATOM 674 C CA . TYR A 1 86 ? -1.655 -6.105 -16.115 1.00 92.44 86 TYR A CA 1
ATOM 675 C C . TYR A 1 86 ? -2.008 -5.528 -14.737 1.00 92.44 86 TYR A C 1
ATOM 677 O O . TYR A 1 86 ? -1.434 -5.929 -13.731 1.00 92.44 86 TYR A O 1
ATOM 685 N N . TYR A 1 87 ? -2.912 -4.550 -14.678 1.00 93.94 87 TYR A N 1
ATOM 686 C CA . TYR A 1 87 ? -3.325 -3.938 -13.421 1.00 93.94 87 TYR A CA 1
ATOM 687 C C . TYR A 1 87 ? -4.288 -4.835 -12.639 1.00 93.94 87 TYR A C 1
ATOM 689 O O . TYR A 1 87 ? -5.364 -5.182 -13.133 1.00 93.94 87 TYR A O 1
ATOM 697 N N . GLU A 1 88 ? -3.938 -5.106 -11.384 1.00 95.31 88 GLU A N 1
ATOM 698 C CA . GLU A 1 88 ? -4.791 -5.770 -10.403 1.00 95.31 88 GLU A CA 1
ATOM 699 C C . GLU A 1 88 ? -5.017 -4.866 -9.178 1.00 95.31 88 GLU A C 1
ATOM 701 O O . GLU A 1 88 ? -4.184 -4.038 -8.810 1.00 95.31 88 GLU A O 1
ATOM 706 N N . LEU A 1 89 ? -6.189 -4.998 -8.545 1.00 95.75 89 LEU A N 1
ATOM 707 C CA . LEU A 1 89 ? -6.569 -4.208 -7.361 1.00 95.75 89 LEU A CA 1
ATOM 708 C C . LEU A 1 89 ? -5.940 -4.725 -6.062 1.00 95.75 89 LEU A C 1
ATOM 710 O O . LEU A 1 89 ? -5.966 -4.028 -5.046 1.00 95.75 89 LEU A O 1
ATOM 714 N N . GLU A 1 90 ? -5.428 -5.947 -6.084 1.00 97.56 90 GLU A N 1
ATOM 715 C CA . GLU A 1 90 ? -4.681 -6.569 -5.001 1.00 97.56 90 GLU A CA 1
ATOM 716 C C . GLU A 1 90 ? -3.340 -7.026 -5.561 1.00 97.56 90 GLU A C 1
ATOM 718 O O . GLU A 1 90 ? -3.265 -7.403 -6.725 1.00 97.56 90 GLU A O 1
ATOM 723 N N . ASP A 1 91 ? -2.302 -6.983 -4.737 1.00 96.50 91 ASP A N 1
ATOM 724 C CA . ASP A 1 91 ? -0.961 -7.435 -5.108 1.00 96.50 91 ASP A CA 1
ATOM 725 C C . ASP A 1 91 ? -0.330 -8.162 -3.914 1.00 96.50 91 ASP A C 1
ATOM 727 O O . ASP A 1 91 ? -0.746 -7.975 -2.759 1.00 96.50 91 ASP A O 1
ATOM 731 N N . GLU A 1 92 ? 0.637 -9.028 -4.191 1.00 97.06 92 GLU A N 1
ATOM 732 C CA . GLU A 1 92 ? 1.327 -9.846 -3.198 1.00 97.06 92 GLU A CA 1
ATOM 733 C C . GLU A 1 92 ? 2.840 -9.754 -3.386 1.00 97.06 92 GLU A C 1
ATOM 735 O O . GLU A 1 92 ? 3.391 -10.184 -4.395 1.00 97.06 92 GLU A O 1
ATOM 740 N N . TYR A 1 93 ? 3.518 -9.237 -2.363 1.00 96.56 93 TYR A N 1
ATOM 741 C CA . TYR A 1 93 ? 4.963 -9.049 -2.365 1.00 96.56 93 TYR A CA 1
ATOM 742 C C . TYR A 1 93 ? 5.670 -10.141 -1.586 1.00 96.56 93 TYR A C 1
ATOM 744 O O . TYR A 1 93 ? 5.274 -10.468 -0.466 1.00 96.56 93 TYR A O 1
ATOM 752 N N . TYR A 1 94 ? 6.762 -10.640 -2.155 1.00 95.44 94 TYR A N 1
ATOM 753 C CA . TYR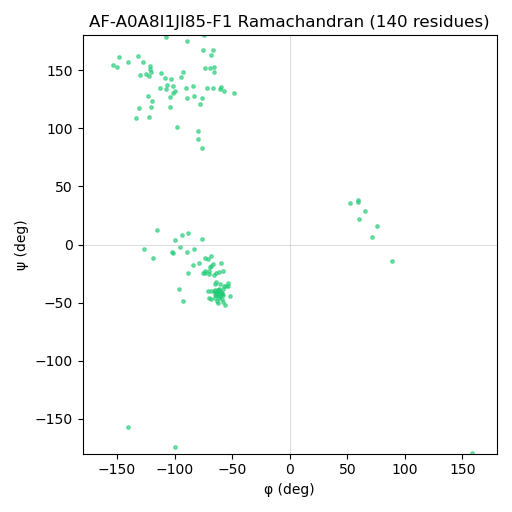 A 1 94 ? 7.646 -11.617 -1.535 1.00 95.44 94 TYR A CA 1
ATOM 754 C C . TYR A 1 94 ? 8.908 -10.902 -1.067 1.00 95.44 94 TYR A C 1
ATOM 756 O O . TYR A 1 94 ? 9.644 -10.334 -1.866 1.00 95.44 94 TYR A O 1
ATOM 764 N N . VAL A 1 95 ? 9.155 -10.926 0.238 1.00 95.38 95 VAL A N 1
ATOM 765 C CA . VAL A 1 95 ? 10.302 -10.258 0.867 1.00 95.38 95 VAL A CA 1
ATOM 766 C C . VAL A 1 95 ? 11.009 -11.219 1.809 1.00 95.38 95 VAL A C 1
ATOM 768 O O . VAL A 1 95 ? 10.420 -12.216 2.244 1.00 95.38 95 VAL A O 1
ATOM 771 N N . SER A 1 96 ? 12.252 -10.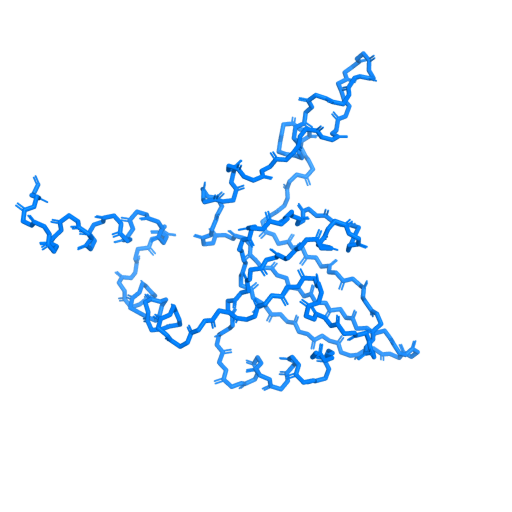921 2.190 1.00 95.94 96 SER A N 1
ATOM 772 C CA . SER A 1 96 ? 12.826 -11.625 3.329 1.00 95.94 96 SER A CA 1
ATOM 773 C C . SER A 1 96 ? 12.146 -11.139 4.611 1.00 95.94 96 SER A C 1
ATOM 775 O O . SER A 1 96 ? 11.953 -9.951 4.866 1.00 95.94 96 SER A O 1
ATOM 777 N N . SER A 1 97 ? 11.780 -12.086 5.466 1.00 95.69 97 SER A N 1
ATOM 778 C CA . SER A 1 97 ? 11.162 -11.850 6.770 1.00 95.69 97 SER A CA 1
ATOM 779 C C . SER A 1 97 ? 12.027 -11.008 7.715 1.00 95.69 97 SER A C 1
ATOM 781 O O . SER A 1 97 ? 11.506 -10.493 8.706 1.00 95.69 97 SER A O 1
ATOM 783 N N . LYS A 1 98 ? 13.324 -10.869 7.406 1.00 95.31 98 LYS A N 1
ATOM 784 C CA . LYS A 1 98 ? 14.324 -10.099 8.158 1.00 95.31 98 LYS A CA 1
ATOM 785 C C . LYS A 1 98 ? 14.628 -8.737 7.532 1.00 95.31 98 LYS A C 1
ATOM 787 O O . LYS A 1 98 ? 15.364 -7.965 8.147 1.00 95.31 98 LYS A O 1
ATOM 792 N N . ASP A 1 99 ? 14.100 -8.453 6.343 1.00 94.31 99 ASP A N 1
ATOM 793 C CA . ASP A 1 99 ? 14.361 -7.197 5.645 1.00 94.31 99 ASP A CA 1
ATOM 794 C C . ASP A 1 99 ? 13.766 -6.017 6.412 1.00 94.31 99 ASP A C 1
ATOM 796 O O . ASP A 1 99 ? 12.735 -6.125 7.087 1.00 94.31 99 ASP A O 1
ATOM 800 N N . ASP A 1 100 ? 14.420 -4.860 6.308 1.00 94.94 100 ASP A N 1
ATOM 801 C CA . ASP A 1 100 ? 13.844 -3.626 6.820 1.00 94.94 100 ASP A CA 1
ATOM 802 C C . ASP A 1 100 ? 12.825 -3.073 5.825 1.00 94.94 100 ASP A C 1
ATOM 804 O O . ASP A 1 100 ? 13.155 -2.344 4.893 1.00 94.94 100 ASP A O 1
ATOM 808 N N . LEU A 1 101 ? 11.555 -3.367 6.083 1.00 95.69 101 LEU A N 1
ATOM 809 C CA . LEU A 1 101 ? 10.451 -2.981 5.212 1.00 95.69 101 LEU A CA 1
ATOM 810 C C . LEU A 1 101 ? 10.183 -1.472 5.177 1.00 95.69 101 LEU A C 1
ATOM 812 O O . LEU A 1 101 ? 9.417 -1.013 4.333 1.00 95.69 101 LEU A O 1
ATOM 816 N N . THR A 1 102 ? 10.807 -0.682 6.060 1.00 94.56 102 THR A N 1
ATOM 817 C CA . THR A 1 102 ? 10.607 0.779 6.065 1.00 94.56 102 THR A CA 1
ATOM 818 C C . THR A 1 102 ? 11.195 1.478 4.849 1.00 94.56 102 THR A C 1
ATOM 820 O O . THR A 1 102 ? 10.780 2.594 4.544 1.00 94.56 102 THR A O 1
ATOM 823 N N . ALA A 1 103 ? 12.110 0.822 4.133 1.00 93.06 103 ALA A N 1
ATOM 824 C CA . ALA A 1 103 ? 12.610 1.324 2.861 1.00 93.06 103 ALA A CA 1
ATOM 825 C C . ALA A 1 103 ? 11.579 1.184 1.724 1.00 93.06 103 ALA A C 1
ATOM 827 O O . ALA A 1 103 ? 11.607 1.969 0.777 1.00 93.06 103 ALA A O 1
ATOM 828 N N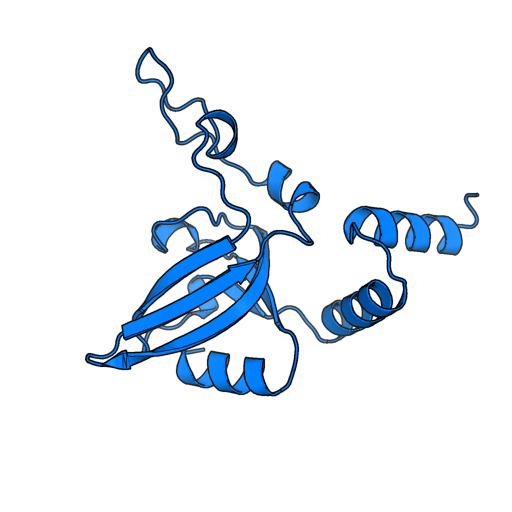 . TYR A 1 104 ? 10.645 0.233 1.848 1.00 95.62 104 TYR A N 1
ATOM 829 C CA . TYR A 1 104 ? 9.626 -0.062 0.839 1.00 95.62 104 TYR A CA 1
ATOM 830 C C . TYR A 1 104 ? 8.292 0.628 1.111 1.00 95.62 104 TYR A C 1
ATOM 832 O O . TYR A 1 104 ? 7.629 1.077 0.179 1.00 95.62 104 TYR A O 1
ATOM 840 N N . PHE A 1 105 ? 7.875 0.724 2.373 1.00 95.38 105 PHE A N 1
ATOM 841 C CA . PHE A 1 105 ? 6.639 1.405 2.751 1.00 95.38 105 PHE A CA 1
ATOM 842 C C . PHE A 1 105 ? 6.685 1.937 4.187 1.00 95.38 105 PHE A C 1
ATOM 844 O O . PHE A 1 105 ? 7.370 1.411 5.065 1.00 95.38 105 PHE A O 1
ATOM 851 N N . SER A 1 106 ? 5.891 2.970 4.449 1.00 95.31 106 SER A N 1
ATOM 852 C CA . SER A 1 106 ? 5.638 3.495 5.790 1.00 95.31 106 SER A CA 1
ATOM 853 C C . SER A 1 106 ? 4.193 3.224 6.202 1.00 95.31 106 SER A C 1
ATOM 855 O O . SER A 1 106 ? 3.295 3.192 5.364 1.00 95.31 106 SER A O 1
ATOM 857 N N . VAL A 1 107 ? 3.959 3.006 7.499 1.00 94.06 107 VAL A N 1
ATOM 858 C CA . VAL A 1 107 ? 2.602 2.917 8.060 1.00 94.06 107 VAL A CA 1
ATOM 859 C C . VAL A 1 107 ? 2.105 4.334 8.322 1.00 94.06 107 VAL A C 1
ATOM 861 O O . VAL A 1 107 ? 2.794 5.119 8.976 1.00 94.06 107 VAL A O 1
ATOM 864 N N . LEU A 1 108 ? 0.918 4.659 7.816 1.00 91.94 108 LEU A N 1
ATOM 865 C CA . LEU A 1 108 ? 0.313 5.978 7.989 1.00 91.94 108 LEU A CA 1
ATOM 866 C C . LEU A 1 108 ? -0.205 6.182 9.425 1.00 91.94 108 LEU A C 1
ATOM 868 O O . LEU A 1 108 ? -0.541 5.232 10.127 1.00 91.94 108 LEU A O 1
ATOM 872 N N . SER A 1 109 ? -0.239 7.443 9.870 1.00 82.19 109 SER A N 1
ATOM 873 C CA . SER A 1 109 ? -0.503 7.834 11.263 1.00 82.19 109 SER A CA 1
ATOM 874 C C . SER A 1 109 ? -1.934 7.567 11.744 1.00 82.19 109 SER A C 1
ATOM 876 O O . SER A 1 109 ? -2.872 7.498 10.952 1.00 82.19 109 SER A O 1
ATOM 878 N N . ASP A 1 110 ? -2.122 7.570 13.069 1.00 77.75 110 ASP A N 1
ATOM 879 C CA . ASP A 1 110 ? -3.421 7.385 13.738 1.00 77.75 110 ASP A CA 1
ATOM 880 C C . ASP A 1 110 ? -4.518 8.339 13.249 1.00 77.75 110 ASP A C 1
ATOM 882 O O . ASP A 1 110 ? -5.683 7.965 13.185 1.00 77.75 110 ASP A O 1
ATOM 886 N N . SER A 1 111 ? -4.168 9.570 12.868 1.00 79.75 111 SER A N 1
ATOM 887 C CA . SER A 1 111 ? -5.120 10.520 12.276 1.00 79.75 111 SER A CA 1
ATOM 888 C C . SER A 1 111 ? -5.693 10.024 10.946 1.00 79.75 111 SER A C 1
ATOM 890 O O . SER A 1 111 ? -6.883 10.184 10.687 1.00 79.75 111 SER A O 1
ATOM 892 N N . VAL A 1 112 ? -4.864 9.392 10.116 1.00 77.12 112 VAL A N 1
ATOM 893 C CA . VAL A 1 112 ? -5.285 8.795 8.846 1.00 77.12 112 VAL A CA 1
ATOM 894 C C . VAL A 1 112 ? -6.125 7.546 9.113 1.00 77.12 112 VAL A C 1
ATOM 896 O O . VAL A 1 112 ? -7.153 7.359 8.466 1.00 77.12 112 VAL A O 1
ATOM 899 N N . LEU A 1 113 ? -5.747 6.737 10.110 1.00 77.69 113 LEU A N 1
ATOM 900 C CA . LEU A 1 113 ? -6.555 5.599 10.564 1.00 77.69 113 LEU A CA 1
ATOM 901 C C . LEU A 1 113 ? -7.928 6.046 11.099 1.00 77.69 113 LEU A C 1
ATOM 903 O O . LEU A 1 113 ? -8.933 5.393 10.830 1.00 77.69 113 LEU A O 1
ATOM 907 N N . GLY A 1 114 ? -7.986 7.176 11.809 1.00 80.88 114 GLY A N 1
ATOM 908 C CA . GLY A 1 114 ? -9.226 7.789 12.287 1.00 80.88 114 GLY A CA 1
ATOM 909 C C . GLY A 1 114 ? -10.145 8.206 11.139 1.00 80.88 114 GLY A C 1
ATOM 910 O O . GLY A 1 114 ? -11.296 7.779 11.095 1.00 80.88 114 GLY A O 1
ATOM 911 N N . LEU A 1 115 ? -9.613 8.940 10.154 1.00 82.88 115 LEU A N 1
ATOM 912 C CA . LEU A 1 115 ? -10.356 9.300 8.938 1.00 82.88 115 LEU A CA 1
ATOM 913 C C . LEU A 1 115 ? -10.846 8.062 8.180 1.00 82.88 115 LEU A C 1
ATOM 915 O O . LEU A 1 115 ? -1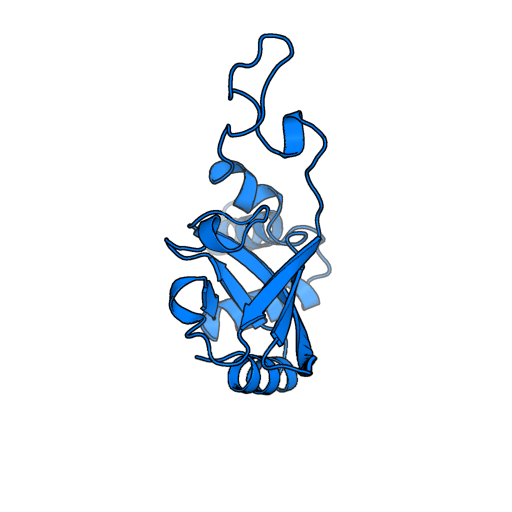1.950 8.048 7.646 1.00 82.88 115 LEU A O 1
ATOM 919 N N . TRP A 1 116 ? -10.039 7.005 8.133 1.00 80.31 116 TRP A N 1
ATOM 920 C CA . TRP A 1 116 ? -10.445 5.749 7.515 1.00 80.31 116 TRP A CA 1
ATOM 921 C C . TRP A 1 116 ? -11.608 5.076 8.255 1.00 80.31 116 TRP A C 1
ATOM 923 O O . TRP A 1 116 ? -12.554 4.606 7.625 1.00 80.31 116 TRP A O 1
ATOM 933 N N . ALA A 1 117 ? -11.573 5.046 9.588 1.00 83.56 117 ALA A N 1
ATOM 934 C CA . ALA A 1 117 ? -12.668 4.500 10.383 1.00 83.56 117 ALA A CA 1
ATOM 935 C C . ALA A 1 117 ? -13.980 5.270 10.145 1.00 83.56 117 ALA A C 1
ATOM 937 O O . ALA A 1 117 ? -15.038 4.654 10.004 1.00 83.56 117 ALA A O 1
ATOM 938 N N . GLU A 1 118 ? -13.908 6.600 10.036 1.00 88.25 118 GLU A N 1
ATOM 939 C CA . GLU A 1 118 ? -15.053 7.447 9.684 1.00 88.25 118 GLU A CA 1
ATOM 940 C C . GLU A 1 118 ? -15.571 7.164 8.268 1.00 88.25 118 GLU A C 1
ATOM 942 O O . GLU A 1 118 ? -16.781 7.034 8.071 1.00 88.25 118 GLU A O 1
ATOM 947 N N . PHE A 1 119 ? -14.675 6.989 7.294 1.00 87.25 119 PHE A N 1
ATOM 948 C CA . PHE A 1 119 ? -15.048 6.589 5.939 1.00 87.25 119 PHE A CA 1
ATOM 949 C C . PHE A 1 119 ? -15.799 5.254 5.921 1.00 87.25 119 PHE A C 1
ATOM 951 O O . PHE A 1 119 ? -16.885 5.175 5.348 1.00 87.25 119 PHE A O 1
ATOM 958 N N . ILE A 1 120 ? -15.277 4.220 6.588 1.00 86.06 120 ILE A N 1
ATOM 959 C CA . ILE A 1 120 ? -15.948 2.914 6.670 1.00 86.06 120 ILE A CA 1
ATOM 960 C C . ILE A 1 120 ? -17.335 3.050 7.304 1.00 86.06 120 ILE A C 1
ATOM 962 O O . ILE A 1 120 ? -18.300 2.469 6.807 1.00 86.06 120 ILE A O 1
ATOM 966 N N . ALA A 1 121 ? -17.460 3.851 8.365 1.00 88.44 121 ALA A N 1
ATOM 967 C CA . ALA A 1 121 ? -18.741 4.112 9.014 1.00 88.44 121 ALA A CA 1
ATOM 968 C C . ALA A 1 121 ? -19.728 4.887 8.120 1.00 88.44 121 ALA A C 1
ATOM 970 O O . ALA A 1 121 ? -20.938 4.739 8.286 1.00 88.44 121 ALA A O 1
ATOM 971 N N . SER A 1 122 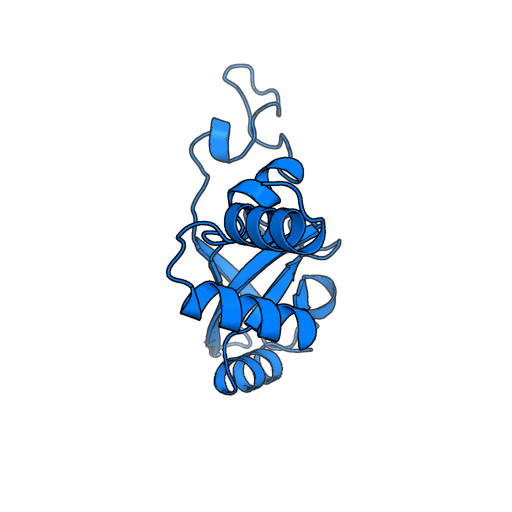? -19.234 5.685 7.166 1.00 90.50 122 SER A N 1
ATOM 972 C CA . SER A 1 122 ? -20.072 6.440 6.224 1.00 90.50 122 SER A CA 1
ATOM 973 C C . SER A 1 122 ? -20.795 5.554 5.202 1.00 90.50 122 SER A C 1
ATOM 975 O O . SER A 1 122 ? -21.833 5.952 4.676 1.00 90.50 122 SER A O 1
ATOM 977 N N . GLY A 1 123 ? -20.249 4.368 4.904 1.00 87.50 123 GLY A N 1
ATOM 978 C CA . GLY A 1 123 ? -20.767 3.463 3.877 1.00 87.50 123 GLY A CA 1
ATOM 979 C C . GLY A 1 123 ? -20.546 3.926 2.432 1.00 87.50 123 GLY A C 1
ATOM 980 O O . GLY A 1 123 ? -21.065 3.288 1.519 1.00 87.50 123 GLY A O 1
ATOM 981 N N . GLN A 1 124 ? -19.800 5.013 2.200 1.00 86.81 124 GLN A N 1
ATOM 982 C CA . GLN A 1 124 ? -19.407 5.415 0.850 1.00 86.81 124 GLN A CA 1
ATOM 983 C C . GLN A 1 124 ? -18.396 4.430 0.240 1.00 86.81 124 GLN A C 1
ATOM 985 O O . GLN A 1 124 ? -17.620 3.787 0.941 1.00 86.81 124 GLN A O 1
ATOM 990 N N . GLU A 1 125 ? -18.386 4.325 -1.090 1.00 82.12 125 GLU A N 1
ATOM 991 C CA . GLU A 1 125 ? -17.523 3.372 -1.804 1.00 82.12 125 GLU A CA 1
ATOM 992 C C . GLU A 1 125 ? -16.131 3.931 -2.137 1.00 82.12 125 GLU A C 1
ATOM 994 O O . GLU A 1 125 ? -15.187 3.158 -2.301 1.00 82.12 125 GLU A O 1
ATOM 999 N N . ASN A 1 126 ? -15.986 5.258 -2.232 1.00 87.19 126 ASN A N 1
ATOM 1000 C CA . ASN A 1 126 ? -14.748 5.914 -2.651 1.00 87.19 126 ASN A CA 1
ATOM 1001 C C . ASN A 1 126 ? -14.223 6.852 -1.558 1.00 87.19 126 ASN A C 1
ATOM 1003 O O . ASN A 1 126 ? -14.871 7.834 -1.199 1.00 87.19 126 ASN A O 1
ATOM 1007 N N . TYR A 1 127 ? -13.022 6.560 -1.061 1.00 85.62 127 TYR A N 1
ATOM 1008 C CA . TYR A 1 127 ? -12.401 7.314 0.025 1.00 85.62 127 TYR A CA 1
ATOM 1009 C C . TYR A 1 127 ? -12.084 8.765 -0.352 1.00 85.62 127 TYR A C 1
ATOM 1011 O O . TYR A 1 127 ? -12.271 9.672 0.457 1.00 85.62 127 TYR A O 1
ATOM 1019 N N . VAL A 1 128 ? -11.628 9.001 -1.585 1.00 86.31 128 VAL A N 1
ATOM 1020 C CA . VAL A 1 128 ? -11.286 10.345 -2.066 1.00 86.31 128 VAL A CA 1
ATOM 1021 C C . VAL A 1 128 ? -12.545 11.191 -2.212 1.00 86.31 128 VAL A C 1
ATOM 1023 O O . VAL A 1 128 ? -12.580 12.303 -1.698 1.00 86.31 128 VAL A O 1
ATOM 1026 N N . SER A 1 129 ? -13.597 10.656 -2.837 1.00 87.81 129 SER A N 1
ATOM 1027 C CA . SER A 1 129 ? -14.888 11.349 -2.946 1.00 87.81 129 SER A CA 1
ATOM 1028 C C . SER A 1 129 ? -15.464 11.679 -1.570 1.00 87.81 129 SER A C 1
ATOM 1030 O O . SER A 1 129 ? -15.881 12.809 -1.336 1.00 87.81 129 SER A O 1
ATOM 1032 N N . TRP A 1 130 ? -15.387 10.739 -0.625 1.00 93.06 130 TRP A N 1
ATOM 1033 C CA . TRP A 1 130 ? -15.802 10.988 0.752 1.00 93.06 130 TRP A CA 1
ATOM 1034 C C . TRP A 1 130 ? -14.997 12.120 1.410 1.00 93.06 130 TRP A C 1
ATOM 1036 O O . TRP A 1 130 ? -15.581 13.000 2.044 1.00 93.06 130 TRP A O 1
ATOM 1046 N N . LEU A 1 131 ? -13.669 12.149 1.241 1.00 89.81 131 LEU A N 1
ATOM 1047 C CA . LEU A 1 131 ? -12.828 13.239 1.750 1.00 89.81 131 LEU A CA 1
ATOM 1048 C C . LEU A 1 131 ? -13.180 14.589 1.113 1.00 89.81 131 LEU A C 1
ATOM 1050 O O . LEU A 1 131 ? -13.182 15.610 1.803 1.00 89.81 131 LEU A O 1
ATOM 1054 N N . GLU A 1 132 ? -13.469 14.612 -0.188 1.00 91.19 132 GLU A N 1
ATOM 1055 C CA . GLU A 1 132 ? -13.909 15.823 -0.880 1.00 91.19 132 GLU A CA 1
ATOM 1056 C C . GLU A 1 132 ? -15.232 16.345 -0.314 1.00 91.19 132 GLU A C 1
ATOM 1058 O O . GLU A 1 132 ? -15.347 17.551 -0.084 1.00 91.19 132 GLU A O 1
ATOM 1063 N N . ASP A 1 133 ? -16.189 15.462 -0.021 1.00 92.38 133 ASP A N 1
ATOM 1064 C CA . ASP A 1 133 ? -17.454 15.820 0.626 1.00 92.38 133 ASP A CA 1
ATOM 1065 C C . ASP A 1 133 ? -17.221 16.410 2.024 1.00 92.38 133 ASP A C 1
ATOM 1067 O O . ASP A 1 133 ? -17.765 17.471 2.347 1.00 92.38 133 ASP A O 1
ATOM 1071 N N . GLN A 1 134 ? -16.357 15.787 2.840 1.00 92.56 134 GLN A N 1
ATOM 1072 C CA . GLN A 1 134 ? -15.992 16.329 4.157 1.00 92.56 134 GLN A CA 1
ATOM 1073 C C . GLN A 1 134 ? -15.356 17.719 4.035 1.00 92.56 134 GLN A C 1
ATOM 1075 O O . GLN A 1 134 ? -15.665 18.630 4.80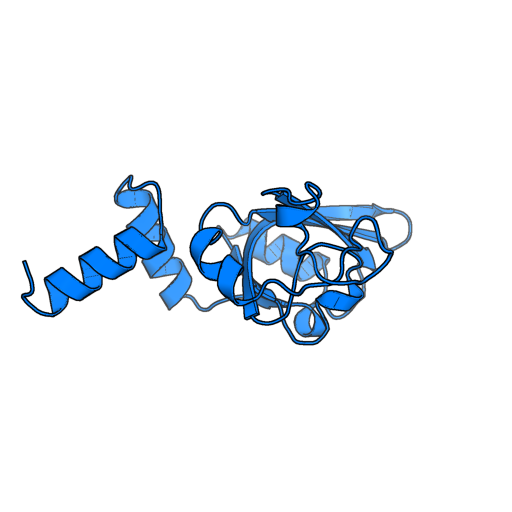7 1.00 92.56 134 GLN A O 1
ATOM 1080 N N . LEU A 1 135 ? -14.483 17.912 3.043 1.00 92.50 135 LEU A N 1
ATOM 1081 C CA . LEU A 1 135 ? -13.808 19.185 2.815 1.00 92.50 135 LEU A CA 1
ATOM 1082 C C . LEU A 1 135 ? -14.775 20.275 2.337 1.00 92.50 135 LEU A C 1
ATOM 1084 O O . LEU A 1 135 ? -14.653 21.426 2.762 1.00 92.50 135 LEU A O 1
ATOM 1088 N N . ARG A 1 136 ? -15.726 19.931 1.464 1.00 93.31 136 ARG A N 1
ATOM 1089 C CA . ARG A 1 136 ? -16.789 20.831 0.996 1.00 93.31 136 ARG A CA 1
ATOM 1090 C C . ARG A 1 136 ? -17.685 21.262 2.153 1.00 93.31 136 ARG A C 1
ATOM 1092 O O . ARG A 1 136 ? -17.836 22.465 2.375 1.00 93.31 136 ARG A O 1
ATOM 1099 N N . ALA A 1 137 ? -18.142 20.305 2.962 1.00 91.56 137 ALA A N 1
ATOM 1100 C CA . ALA A 1 137 ? -18.936 20.563 4.160 1.00 91.56 137 ALA A CA 1
ATOM 1101 C C . ALA A 1 137 ? -18.194 21.469 5.160 1.00 91.56 137 ALA A C 1
ATOM 1103 O O . ALA A 1 137 ? -18.739 22.477 5.609 1.00 91.56 137 ALA A O 1
ATOM 1104 N N . ALA A 1 138 ? -16.918 21.186 5.447 1.00 91.56 138 ALA A N 1
ATOM 1105 C CA . ALA A 1 138 ? -16.096 21.998 6.349 1.00 91.56 138 ALA A CA 1
ATOM 1106 C C . ALA A 1 138 ? -15.854 23.431 5.837 1.00 91.56 138 ALA A C 1
ATOM 1108 O O . ALA A 1 138 ? -15.591 24.340 6.627 1.00 91.56 138 ALA A O 1
ATOM 1109 N N . ARG A 1 139 ? -15.930 23.645 4.518 1.00 93.06 139 ARG A N 1
ATOM 1110 C CA . ARG A 1 139 ? -15.759 24.953 3.866 1.00 93.06 139 ARG A CA 1
ATOM 1111 C C . ARG A 1 139 ? -17.077 25.686 3.603 1.00 93.06 139 ARG A C 1
ATOM 1113 O O . ARG A 1 139 ? -17.028 26.811 3.111 1.00 93.06 139 ARG A O 1
ATOM 1120 N N . GLY A 1 140 ? -18.224 25.086 3.926 1.00 88.62 140 GLY A N 1
ATOM 1121 C CA . GLY A 1 140 ? -19.544 25.652 3.629 1.00 88.62 140 GLY A CA 1
ATOM 1122 C C . GLY A 1 140 ? -19.838 25.754 2.129 1.00 88.62 140 GLY A C 1
ATOM 1123 O O . GLY A 1 140 ? -20.544 26.665 1.705 1.00 88.62 140 GLY A O 1
ATOM 1124 N N . LEU A 1 141 ? -19.244 24.869 1.327 1.00 74.69 141 LEU A N 1
ATOM 1125 C CA . LEU A 1 141 ? -19.505 24.748 -0.103 1.00 74.69 141 LEU A CA 1
ATOM 1126 C C . LEU A 1 141 ? -20.513 23.605 -0.278 1.00 74.69 141 LEU A C 1
ATOM 1128 O O . LEU A 1 141 ? -20.123 22.448 -0.159 1.00 74.69 141 LEU A O 1
ATOM 1132 N N . GLU A 1 142 ? -21.790 23.929 -0.484 1.00 64.56 142 GLU A N 1
ATOM 1133 C CA . GLU A 1 142 ? -22.821 22.952 -0.884 1.00 64.56 142 GLU A CA 1
ATOM 1134 C C . GLU A 1 142 ? -22.797 22.710 -2.399 1.00 64.56 142 GLU A C 1
ATOM 1136 O O . GLU A 1 142 ? -22.689 23.704 -3.159 1.00 64.56 142 GLU A O 1
#

Secondary structure (DSSP, 8-state):
--HHHHHHHHTTS-EEEEE-GGGGGGSSS--TT-EEEEEEEEE-STTEEEEEEE-GGGHHHHGGG----EE-TTS-EEE-TTTTT---SEEEEEEETTS-GGGTEEEPPHHHHHHHHHHHHHT-S-HHHHHHHHHHHHHT--

pLDDT: mean 92.36, std 5.47, range [64.56, 98.06]

Organism: Pseudomonas putida (NCBI:txid303)

Radius of gyration: 16.83 Å; Cα contacts (8 Å, |Δi|>4): 244; chains: 1; bounding box: 37×47×48 Å

Nearest PDB structures (foldseek):
  7ao8-assembly1_A  TM=6.860E-01  e=3.856E+00  Homo sapiens
  7aoa-assembly1_A  TM=6.860E-01  e=3.856E+00  Homo sapiens
  8bns-assembly1_B  TM=3.455E-01  e=5.578E-01  Sulfurihydrogenibium sp. YO3AOP1
  7syx-assembly1_F  TM=3.278E-01  e=1.714E+00  Oryctolagus cuniculus

Mean predicted aligned error: 5.21 Å

Foldseek 3Di:
DFLVVVQVVVVVDKWKKAWDCCQVVQVDQDHGGQIWIFDHWDQDPPQKIKTKTFCQQPVVVCVVRFDQQDQDPVGDSGDTCVRVVNDDRMDMGMDGRPDDCVNTIDTDDPVVVVLVVVVVVVPDRHSVVVVVVVVCVVVVND

Solvent-accessible surface area (backbone atoms only — not comparable to full-atom values): 7927 Å² total; per-residue (Å²): 86,31,48,66,59,51,36,57,54,47,74,76,42,93,41,46,34,35,28,24,85,48,18,59,78,52,79,61,90,53,34,50,74,25,48,32,36,58,74,48,57,47,80,54,75,94,56,32,21,40,44,30,34,34,28,68,64,32,48,80,70,34,58,83,51,65,57,52,71,34,62,47,98,84,69,42,56,70,26,29,48,63,79,67,70,69,59,66,59,55,53,77,36,74,44,53,31,79,41,61,44,56,53,31,31,45,76,62,54,70,69,56,51,49,56,48,53,52,44,63,73,66,68,65,87,46,53,62,64,52,50,51,51,54,51,28,5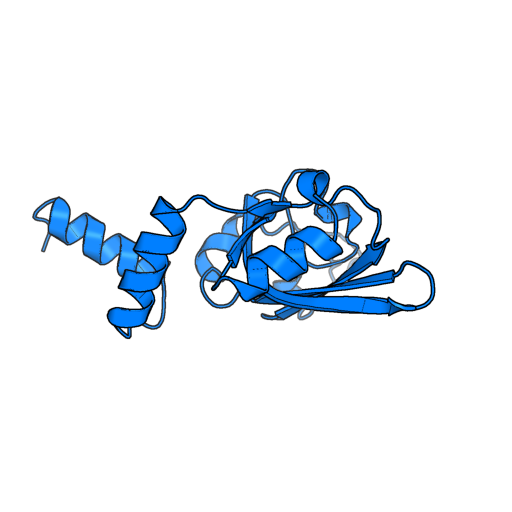8,76,67,74,53,130